Protein AF-M1NZS4-F1 (afdb_monomer_lite)

Structure (mmCIF, N/CA/C/O backbone):
data_AF-M1NZS4-F1
#
_entry.id   AF-M1NZS4-F1
#
loop_
_atom_site.group_PDB
_atom_site.id
_atom_site.type_symbol
_atom_site.label_atom_id
_atom_site.label_alt_id
_atom_site.label_comp_id
_atom_site.label_asym_id
_atom_site.label_entity_id
_atom_site.label_seq_id
_atom_site.pdbx_PDB_ins_code
_atom_site.Cartn_x
_atom_site.Cartn_y
_atom_site.Cartn_z
_atom_site.occupancy
_atom_site.B_iso_or_equiv
_atom_site.auth_seq_id
_atom_site.auth_comp_id
_atom_site.auth_asym_id
_atom_site.auth_atom_id
_atom_site.pdbx_PDB_model_num
ATOM 1 N N . TRP A 1 1 ? 4.503 6.951 -11.062 1.00 97.88 1 TRP A N 1
ATOM 2 C CA . TRP A 1 1 ? 5.486 6.519 -10.050 1.00 97.88 1 TRP A CA 1
ATOM 3 C C . TRP A 1 1 ? 6.884 6.394 -10.645 1.00 97.88 1 TRP A C 1
ATOM 5 O O . TRP A 1 1 ? 7.696 7.263 -10.372 1.00 97.88 1 TRP A O 1
ATOM 15 N N . TYR A 1 2 ? 7.152 5.413 -11.517 1.00 98.50 2 TYR A N 1
ATOM 16 C CA . TYR A 1 2 ? 8.517 5.090 -11.975 1.00 98.50 2 TYR A CA 1
ATOM 17 C C . TYR A 1 2 ? 9.284 6.242 -12.643 1.00 98.50 2 TYR A C 1
ATOM 19 O O . TYR A 1 2 ? 10.457 6.436 -12.348 1.00 98.50 2 TYR A O 1
ATOM 27 N N . MET A 1 3 ? 8.618 7.088 -13.440 1.00 98.50 3 MET A N 1
ATOM 28 C CA . MET A 1 3 ? 9.250 8.300 -13.992 1.00 98.50 3 MET A CA 1
ATOM 29 C C . MET A 1 3 ? 9.787 9.240 -12.897 1.00 98.50 3 MET A C 1
ATOM 31 O O . MET A 1 3 ? 10.861 9.810 -13.047 1.00 98.50 3 MET A O 1
ATOM 35 N N . SER A 1 4 ? 9.072 9.369 -11.773 1.00 98.50 4 SER A N 1
ATOM 36 C CA . SER A 1 4 ? 9.527 10.169 -10.627 1.00 98.50 4 SER A CA 1
ATOM 37 C C . SER A 1 4 ? 10.829 9.615 -10.052 1.00 98.50 4 SER A C 1
ATOM 39 O O . SER A 1 4 ? 11.747 10.376 -9.776 1.00 98.50 4 SER A O 1
ATOM 41 N N . MET A 1 5 ? 10.941 8.287 -9.936 1.00 98.69 5 MET A N 1
ATOM 42 C CA . MET A 1 5 ? 12.143 7.635 -9.409 1.00 98.69 5 MET A CA 1
ATOM 43 C C . MET A 1 5 ? 13.353 7.843 -10.323 1.00 98.69 5 MET A C 1
ATOM 45 O O . MET A 1 5 ? 14.436 8.148 -9.831 1.00 98.69 5 MET A O 1
ATOM 49 N N . LEU A 1 6 ? 13.164 7.763 -11.646 1.00 98.56 6 LEU A N 1
ATOM 50 C CA . LEU A 1 6 ? 14.221 8.055 -12.622 1.00 98.56 6 LEU A CA 1
ATOM 51 C C . LEU A 1 6 ? 14.689 9.513 -12.525 1.00 98.56 6 LEU A C 1
ATOM 53 O O . LEU A 1 6 ? 15.881 9.770 -12.387 1.00 98.56 6 LEU A O 1
ATOM 57 N N . LEU A 1 7 ? 13.756 10.470 -12.529 1.00 98.69 7 LEU A N 1
ATOM 58 C CA . LEU A 1 7 ? 14.091 11.893 -12.430 1.00 98.69 7 LEU A CA 1
ATOM 59 C C . LEU A 1 7 ? 14.730 12.255 -11.085 1.00 98.69 7 LEU A C 1
ATOM 61 O O . LEU A 1 7 ? 15.646 13.068 -11.049 1.00 98.69 7 LEU A O 1
ATOM 65 N N . HIS A 1 8 ? 14.277 11.655 -9.985 1.00 98.75 8 HIS A N 1
ATOM 66 C CA . HIS A 1 8 ? 14.871 11.840 -8.662 1.00 98.75 8 HIS A CA 1
ATOM 67 C C . HIS A 1 8 ? 16.317 11.330 -8.649 1.00 98.75 8 HIS A C 1
ATOM 69 O O . HIS A 1 8 ? 17.223 12.067 -8.254 1.00 98.75 8 HIS A O 1
ATOM 75 N N . LYS A 1 9 ? 16.543 10.108 -9.146 1.00 98.62 9 LYS A N 1
ATOM 76 C CA . LYS A 1 9 ? 17.875 9.502 -9.220 1.00 98.62 9 LYS A CA 1
ATOM 77 C C . LYS A 1 9 ? 18.857 10.389 -9.977 1.00 98.62 9 LYS A C 1
ATOM 79 O O . LYS A 1 9 ? 19.914 10.705 -9.435 1.00 98.62 9 LYS A O 1
ATOM 84 N N . GLU A 1 10 ? 18.483 10.835 -11.174 1.00 98.62 10 GLU A N 1
ATOM 85 C CA . GLU A 1 10 ? 19.337 11.704 -11.991 1.00 98.62 10 GLU A CA 1
ATOM 86 C C . GLU A 1 10 ? 19.454 13.120 -11.407 1.00 98.62 10 GLU A C 1
ATOM 88 O O . GLU A 1 10 ? 20.528 13.714 -11.417 1.00 98.62 10 GLU A O 1
ATOM 93 N N . GLY A 1 11 ? 18.377 13.655 -10.828 1.00 98.62 11 GLY A N 1
ATOM 94 C CA . GLY A 1 11 ? 18.350 15.004 -10.262 1.00 98.62 11 GLY A CA 1
ATOM 95 C C . GLY A 1 11 ? 19.246 15.176 -9.035 1.00 98.62 11 GLY A C 1
ATOM 96 O O . GLY A 1 11 ? 19.78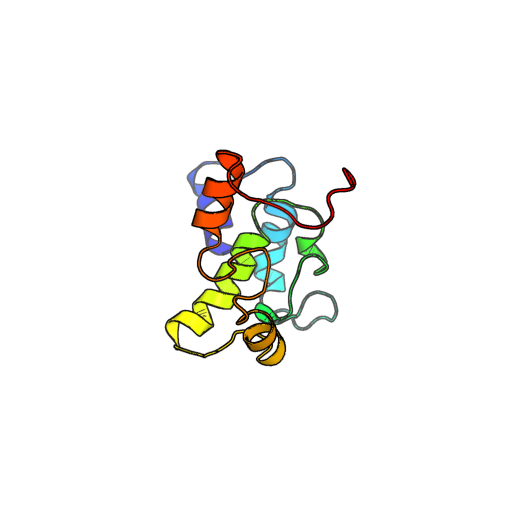6 16.262 -8.824 1.00 98.62 11 GLY A O 1
ATOM 97 N N . TRP A 1 12 ? 19.430 14.124 -8.232 1.00 98.62 12 TRP A N 1
ATOM 98 C CA . TRP A 1 12 ? 20.188 14.192 -6.977 1.00 98.62 12 TRP A CA 1
ATOM 99 C C . TRP A 1 12 ? 21.362 13.216 -6.881 1.00 98.62 12 TRP A C 1
ATOM 101 O O . TRP A 1 12 ? 22.012 13.160 -5.833 1.00 98.62 12 TRP A O 1
ATOM 111 N N . SER A 1 13 ? 21.660 12.472 -7.951 1.00 98.50 13 SER A N 1
ATOM 112 C CA . SER A 1 13 ? 22.699 11.432 -7.988 1.00 98.50 13 SER A CA 1
ATOM 113 C C . SER A 1 13 ? 22.557 10.400 -6.852 1.00 98.50 13 SER A C 1
ATOM 115 O O . SER A 1 13 ? 23.538 9.806 -6.396 1.00 98.50 13 SER A O 1
ATOM 117 N N . ARG A 1 14 ? 21.333 10.220 -6.348 1.00 98.56 14 ARG A N 1
ATOM 118 C CA . ARG A 1 14 ? 20.966 9.291 -5.275 1.00 98.56 14 ARG A CA 1
ATOM 119 C C . ARG A 1 14 ? 19.479 8.983 -5.361 1.00 98.56 14 ARG A C 1
ATOM 121 O O . ARG A 1 14 ? 18.718 9.781 -5.899 1.00 98.56 14 ARG A O 1
ATOM 128 N N . LEU A 1 15 ? 19.077 7.860 -4.780 1.00 98.31 15 LEU A N 1
ATOM 129 C CA . LEU A 1 15 ? 17.671 7.490 -4.652 1.00 98.31 15 LEU A CA 1
ATOM 130 C C . LEU A 1 15 ? 17.401 6.921 -3.251 1.00 98.31 15 LEU A C 1
ATOM 132 O O . LEU A 1 15 ? 17.275 7.692 -2.304 1.00 98.31 15 LEU A O 1
ATOM 136 N N . GLY A 1 16 ? 17.356 5.595 -3.103 1.00 98.25 16 GLY A N 1
ATOM 137 C CA . GLY A 1 16 ? 17.098 4.916 -1.832 1.00 98.25 16 GLY A CA 1
ATOM 138 C C . GLY A 1 16 ? 18.280 4.092 -1.321 1.00 98.25 16 GLY A C 1
ATOM 139 O O . GLY A 1 16 ? 19.427 4.277 -1.728 1.00 98.25 16 GLY A O 1
ATOM 140 N N . PHE A 1 17 ? 17.981 3.167 -0.408 1.00 98.50 17 PHE A N 1
ATOM 141 C CA . PHE A 1 17 ? 18.941 2.185 0.098 1.00 98.50 17 PHE A CA 1
ATOM 142 C C . PHE A 1 17 ? 19.340 1.160 -0.983 1.00 98.50 17 PHE A C 1
ATOM 144 O O . PHE A 1 17 ? 18.793 1.144 -2.086 1.00 98.50 17 PHE A O 1
ATOM 151 N N . PHE A 1 18 ? 20.281 0.269 -0.662 1.00 98.44 18 PHE A N 1
ATOM 152 C CA . PHE A 1 18 ? 20.737 -0.770 -1.589 1.00 98.44 18 PHE A CA 1
ATOM 153 C C . PHE A 1 18 ? 19.581 -1.667 -2.063 1.00 98.44 18 PHE A C 1
ATOM 155 O O . PHE A 1 18 ? 18.985 -2.400 -1.277 1.00 98.44 18 PHE A O 1
ATOM 162 N N . GLY A 1 19 ? 19.293 -1.641 -3.365 1.00 96.81 19 GLY A N 1
ATOM 163 C CA . GLY A 1 19 ? 18.216 -2.428 -3.965 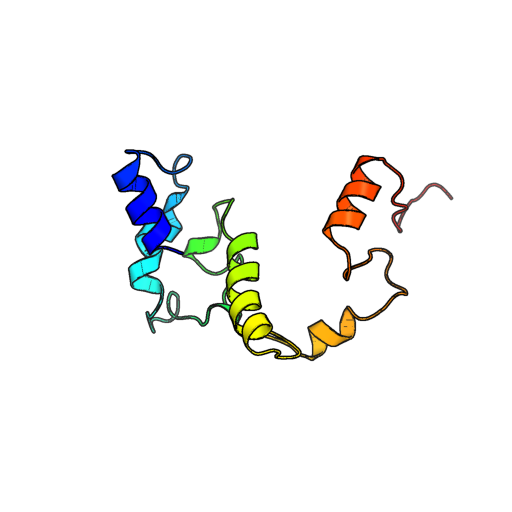1.00 96.81 19 GLY A CA 1
ATOM 164 C C . GLY A 1 19 ? 16.817 -1.836 -3.782 1.00 96.81 19 GLY A C 1
ATOM 165 O O . GLY A 1 19 ? 15.858 -2.493 -4.176 1.00 96.81 19 GLY A O 1
ATOM 166 N N . TYR A 1 20 ? 16.685 -0.618 -3.230 1.00 98.69 20 TYR A N 1
ATOM 167 C CA . TYR A 1 20 ? 15.405 0.102 -3.162 1.00 98.69 20 TYR A CA 1
ATOM 168 C C . TYR A 1 20 ? 14.723 0.141 -4.532 1.00 98.69 20 TYR A C 1
ATOM 170 O O . TYR A 1 20 ? 13.552 -0.205 -4.641 1.00 98.69 20 TYR A O 1
ATOM 178 N N . ASP A 1 21 ? 15.495 0.458 -5.574 1.00 98.50 21 ASP A N 1
ATOM 179 C CA . ASP A 1 21 ? 15.005 0.687 -6.927 1.00 98.50 21 ASP A CA 1
ATOM 180 C C . ASP A 1 21 ? 14.968 -0.566 -7.808 1.00 98.50 21 ASP A C 1
ATOM 182 O O . ASP A 1 21 ? 14.786 -0.436 -9.016 1.00 98.50 21 ASP A O 1
ATOM 186 N N . LEU A 1 22 ? 15.082 -1.780 -7.242 1.00 98.81 22 LEU A N 1
ATOM 187 C CA . LEU A 1 22 ? 14.945 -3.027 -8.012 1.00 98.81 22 LEU A CA 1
ATOM 188 C C . LEU A 1 22 ? 13.657 -3.008 -8.837 1.00 98.81 22 LEU A C 1
ATOM 190 O O . LEU A 1 22 ? 13.675 -3.203 -10.053 1.00 98.81 22 LEU A O 1
ATOM 194 N N . GLN A 1 23 ? 12.536 -2.724 -8.177 1.00 98.62 23 GLN A N 1
ATOM 195 C CA . GLN A 1 23 ? 11.244 -2.659 -8.844 1.00 98.62 23 GLN A CA 1
ATOM 196 C C . GLN A 1 23 ? 11.082 -1.418 -9.713 1.00 98.62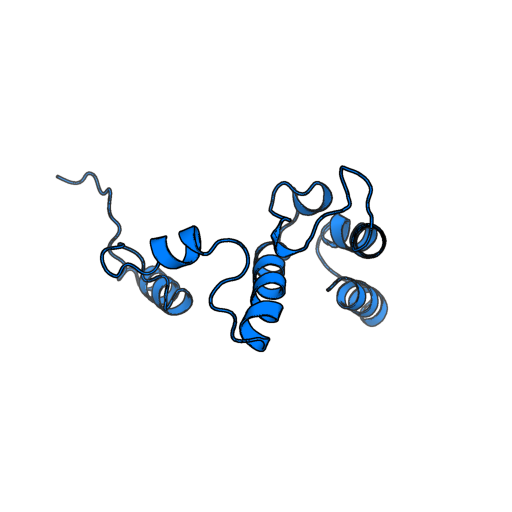 23 GLN A C 1
ATOM 198 O O . GLN A 1 23 ? 10.342 -1.472 -10.689 1.00 98.62 23 GLN A O 1
ATOM 203 N N . ASP A 1 24 ? 11.771 -0.320 -9.401 1.00 98.69 24 ASP A N 1
ATOM 204 C CA . ASP A 1 24 ? 11.650 0.913 -10.172 1.00 98.69 24 ASP A CA 1
ATOM 205 C C . ASP A 1 24 ? 12.407 0.854 -11.499 1.00 98.69 24 ASP A C 1
ATOM 207 O O . ASP A 1 24 ? 11.916 1.374 -12.501 1.00 98.69 24 ASP A O 1
ATOM 211 N N . GLN A 1 25 ? 13.549 0.159 -11.539 1.00 98.56 25 GLN A N 1
ATOM 212 C CA . GLN A 1 25 ? 14.276 -0.106 -12.782 1.00 98.56 25 GLN A CA 1
ATOM 213 C C . GLN A 1 25 ? 13.511 -1.092 -13.681 1.00 98.56 25 GLN A C 1
ATOM 215 O O . GLN A 1 25 ? 13.451 -0.900 -14.895 1.00 98.56 25 GLN A O 1
ATOM 220 N N . CYS A 1 26 ? 12.853 -2.108 -13.108 1.00 98.56 26 CYS A N 1
ATOM 221 C CA . CYS A 1 26 ? 11.943 -2.989 -13.856 1.00 98.56 26 CYS A CA 1
ATOM 222 C C . CYS A 1 26 ? 10.610 -2.306 -14.225 1.00 98.56 26 CYS A C 1
ATOM 224 O O . CYS A 1 26 ? 9.931 -2.711 -15.172 1.00 98.56 26 CYS A O 1
ATOM 226 N N . GLY A 1 27 ? 10.215 -1.281 -13.469 1.00 97.75 27 GLY A N 1
ATOM 227 C CA . GLY A 1 27 ? 8.850 -0.769 -13.420 1.00 97.75 27 GLY A CA 1
ATOM 228 C C . GLY A 1 27 ? 8.355 -0.186 -14.736 1.00 97.75 27 GLY A C 1
ATOM 229 O O . GLY A 1 27 ? 7.217 -0.442 -15.128 1.00 97.75 27 GLY A O 1
ATOM 230 N N . SER A 1 28 ? 9.205 0.542 -15.464 1.00 96.19 28 SER A N 1
ATOM 231 C CA . SER A 1 28 ? 8.833 1.128 -16.760 1.00 96.19 28 SER A CA 1
ATOM 232 C C . SER A 1 28 ? 8.482 0.060 -17.802 1.00 96.19 28 SER A C 1
ATOM 234 O O . SER A 1 28 ? 7.463 0.186 -18.477 1.00 96.19 28 SER A O 1
ATOM 236 N N . ALA A 1 29 ? 9.274 -1.015 -17.892 1.00 98.19 29 ALA A N 1
ATOM 237 C CA . ALA A 1 29 ? 9.018 -2.118 -18.821 1.00 98.19 29 ALA A CA 1
ATOM 238 C C . ALA A 1 29 ? 7.779 -2.933 -18.414 1.00 98.19 29 ALA A C 1
ATOM 240 O O . ALA A 1 29 ? 6.956 -3.290 -19.256 1.00 98.19 29 ALA A O 1
ATOM 241 N N . ASN A 1 30 ? 7.601 -3.160 -17.111 1.00 98.62 30 ASN A N 1
ATOM 242 C CA . ASN A 1 30 ? 6.528 -4.010 -16.600 1.00 98.62 30 ASN A CA 1
ATOM 243 C C . ASN A 1 30 ? 5.206 -3.267 -16.348 1.00 98.62 30 ASN A C 1
ATOM 245 O O . ASN A 1 30 ? 4.211 -3.886 -15.974 1.00 98.62 30 ASN A O 1
ATOM 249 N N . SER A 1 31 ? 5.146 -1.946 -16.549 1.00 97.25 31 SER A N 1
ATOM 250 C CA . SER A 1 31 ? 3.913 -1.165 -16.348 1.00 97.25 31 SER A CA 1
ATOM 251 C C . SER A 1 31 ? 2.800 -1.574 -17.317 1.00 97.25 31 SER A C 1
ATOM 253 O O . SER A 1 31 ? 1.647 -1.657 -16.911 1.00 97.25 31 SER A O 1
ATOM 255 N N . MET A 1 32 ? 3.159 -1.864 -18.572 1.00 97.88 32 MET A N 1
ATOM 256 C CA . MET A 1 32 ? 2.228 -2.246 -19.645 1.00 97.88 32 MET A CA 1
ATOM 257 C C . MET A 1 32 ? 2.607 -3.582 -20.301 1.00 97.88 32 MET A C 1
ATOM 259 O O . MET A 1 32 ? 2.182 -3.865 -21.421 1.00 97.88 32 MET A O 1
ATOM 263 N N . SER A 1 33 ? 3.433 -4.396 -19.632 1.00 98.62 33 SER A N 1
ATOM 264 C CA . SER A 1 33 ? 3.713 -5.754 -20.104 1.00 98.62 33 SER A CA 1
ATOM 265 C C . SER A 1 33 ? 2.428 -6.586 -20.100 1.00 98.62 33 SER A C 1
ATOM 267 O O . SER A 1 33 ? 1.488 -6.312 -19.355 1.00 98.62 33 SER A O 1
ATOM 269 N N . ILE A 1 34 ? 2.396 -7.612 -20.943 1.00 98.12 34 ILE A N 1
ATOM 270 C CA . ILE A 1 34 ? 1.324 -8.615 -21.007 1.00 98.12 34 ILE A CA 1
ATOM 271 C C . ILE A 1 34 ? 1.863 -10.031 -20.770 1.00 98.12 34 ILE A C 1
ATOM 273 O O . ILE A 1 34 ? 1.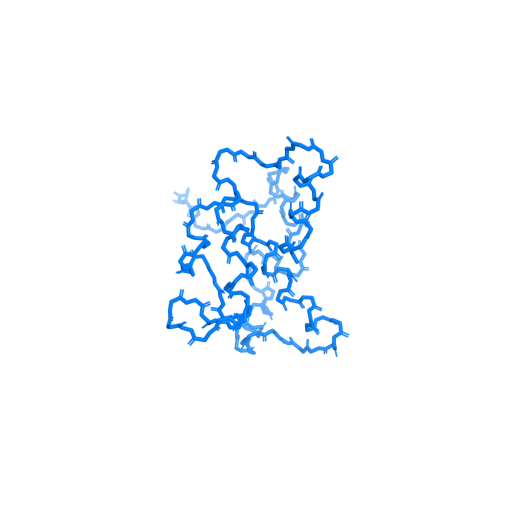155 -11.012 -20.991 1.00 98.12 34 ILE A O 1
ATOM 277 N N . ARG A 1 35 ? 3.133 -10.156 -20.356 1.00 98.62 35 ARG A N 1
ATOM 278 C CA . ARG A 1 35 ? 3.726 -11.453 -20.014 1.00 98.62 35 ARG A CA 1
ATOM 279 C C . ARG A 1 35 ? 3.192 -11.949 -18.663 1.00 98.62 35 ARG A C 1
ATOM 281 O O . ARG A 1 35 ? 2.885 -11.117 -17.811 1.00 98.62 35 ARG A O 1
ATOM 288 N N . PRO A 1 36 ? 3.084 -13.273 -18.449 1.00 98.06 36 PRO A N 1
ATOM 289 C CA . PRO A 1 36 ? 2.341 -13.838 -17.318 1.00 98.06 36 PRO A CA 1
ATOM 290 C C . PRO A 1 36 ? 2.772 -13.370 -15.920 1.00 98.06 36 PRO A C 1
ATOM 292 O O . PRO A 1 36 ? 1.929 -13.241 -15.040 1.00 98.06 36 PRO A O 1
ATOM 295 N N . ASP A 1 37 ? 4.061 -13.121 -15.706 1.00 98.38 37 ASP A N 1
ATOM 296 C CA . ASP A 1 37 ? 4.654 -12.722 -14.425 1.00 98.38 37 ASP A CA 1
ATOM 297 C C . ASP A 1 37 ? 4.997 -11.221 -14.347 1.00 98.38 37 ASP A C 1
ATOM 299 O O . ASP A 1 37 ? 5.619 -10.767 -13.386 1.00 98.38 37 ASP A O 1
ATOM 303 N N . GLU A 1 38 ? 4.549 -10.434 -15.331 1.00 98.69 38 GLU A N 1
ATOM 304 C CA . GLU A 1 38 ? 4.805 -8.990 -15.435 1.00 98.69 38 GLU A CA 1
ATOM 305 C C . GLU A 1 38 ? 3.522 -8.173 -15.618 1.00 98.69 38 GLU A C 1
ATOM 307 O O . GLU A 1 38 ? 3.332 -7.120 -15.010 1.00 98.69 38 GLU A O 1
ATOM 312 N N . GLY A 1 39 ? 2.633 -8.631 -16.497 1.00 98.25 39 GLY A N 1
ATOM 313 C CA . GLY A 1 39 ? 1.444 -7.900 -16.897 1.00 98.25 39 GLY A CA 1
ATOM 314 C C . GLY A 1 39 ? 0.311 -8.042 -15.901 1.00 98.25 39 GLY A C 1
ATOM 315 O O . GLY A 1 39 ? -0.322 -9.092 -15.820 1.00 98.25 39 GLY A O 1
ATOM 316 N N . LEU A 1 40 ? 0.020 -6.968 -15.165 1.00 98.31 40 LEU A N 1
ATOM 317 C CA . LEU A 1 40 ? -1.106 -6.930 -14.236 1.00 98.31 40 LEU A CA 1
ATOM 318 C C . LEU A 1 40 ? -1.601 -5.498 -13.999 1.00 98.31 40 LEU A C 1
ATOM 320 O O . LEU A 1 40 ? -0.788 -4.573 -13.881 1.00 98.31 40 LEU A O 1
ATOM 324 N N . LEU A 1 41 ? -2.924 -5.318 -13.899 1.00 97.62 41 LEU A N 1
ATOM 325 C CA . LEU A 1 41 ? -3.542 -4.040 -13.519 1.00 97.62 41 LEU A CA 1
ATOM 326 C C . LEU A 1 41 ? -3.081 -3.620 -12.121 1.00 97.62 41 LEU A C 1
ATOM 328 O O . LEU A 1 41 ? -2.882 -4.476 -11.259 1.00 97.62 41 LEU A O 1
ATOM 332 N N . GLY A 1 42 ? -2.920 -2.315 -11.891 1.00 96.62 42 GLY A N 1
ATOM 333 C CA . GLY A 1 42 ? -2.396 -1.787 -10.627 1.00 96.62 42 GLY A CA 1
ATOM 334 C C . GLY A 1 42 ? -3.194 -2.258 -9.409 1.00 96.62 42 GLY A C 1
ATOM 335 O O . GLY A 1 42 ? -2.605 -2.620 -8.397 1.00 96.62 42 GLY A O 1
ATOM 336 N N . GLU A 1 43 ? -4.515 -2.346 -9.551 1.00 98.38 43 GLU A N 1
ATOM 337 C CA . GLU A 1 43 ? -5.467 -2.806 -8.540 1.00 98.38 43 GLU A CA 1
ATOM 338 C C . GLU A 1 43 ? -5.334 -4.302 -8.225 1.00 98.38 43 GLU A C 1
ATOM 340 O O . GLU A 1 43 ? -5.706 -4.725 -7.135 1.00 98.38 43 GLU A O 1
ATOM 345 N N . LEU A 1 44 ? -4.817 -5.104 -9.162 1.00 98.19 44 LEU A N 1
ATOM 346 C CA . LEU A 1 44 ? -4.612 -6.548 -9.005 1.00 98.19 44 LEU A CA 1
ATOM 347 C C . LEU A 1 44 ? -3.188 -6.906 -8.559 1.00 98.19 44 LEU A C 1
ATOM 349 O O . LEU A 1 44 ? -2.944 -8.039 -8.143 1.00 98.19 44 LEU A O 1
ATOM 353 N N . ARG A 1 45 ? -2.238 -5.965 -8.636 1.00 98.56 45 ARG A N 1
ATOM 354 C CA . ARG A 1 45 ? -0.900 -6.152 -8.063 1.00 98.56 45 ARG A CA 1
ATOM 355 C C . ARG A 1 45 ? -0.976 -6.150 -6.538 1.00 98.56 45 ARG A C 1
ATOM 357 O O . ARG A 1 45 ? -1.923 -5.674 -5.924 1.00 98.56 45 ARG A O 1
ATOM 364 N N . GLY A 1 46 ? 0.071 -6.666 -5.910 1.00 98.56 46 GLY A N 1
ATOM 365 C CA . GLY A 1 46 ? 0.179 -6.681 -4.459 1.00 98.56 46 GLY A CA 1
ATOM 366 C C . GLY A 1 46 ? 1.570 -7.098 -4.004 1.00 98.56 46 GLY A C 1
ATOM 367 O O . GLY A 1 46 ? 2.470 -7.220 -4.838 1.00 98.56 46 GLY A O 1
ATOM 368 N N . PRO A 1 47 ? 1.752 -7.366 -2.702 1.00 98.69 47 PRO A N 1
ATOM 369 C CA . PRO A 1 47 ? 3.046 -7.751 -2.139 1.00 98.69 47 PRO A CA 1
ATOM 370 C C . PRO A 1 47 ? 3.669 -9.005 -2.765 1.00 98.69 47 PRO A C 1
ATOM 372 O O . PRO A 1 47 ? 4.864 -9.206 -2.631 1.00 98.69 47 PRO A O 1
ATOM 375 N N . ASN A 1 48 ? 2.887 -9.839 -3.458 1.00 98.62 48 ASN A N 1
ATOM 376 C CA . ASN A 1 48 ? 3.380 -11.037 -4.145 1.00 98.62 48 ASN A CA 1
ATOM 377 C C . ASN A 1 48 ? 3.591 -10.848 -5.662 1.00 98.62 48 ASN A C 1
ATOM 379 O O . ASN A 1 48 ? 3.928 -11.799 -6.361 1.00 98.62 48 ASN A O 1
ATOM 383 N N . TYR A 1 49 ? 3.377 -9.645 -6.201 1.00 98.75 49 TYR A N 1
ATOM 384 C CA . TYR A 1 49 ? 3.800 -9.342 -7.568 1.00 98.75 49 TYR A CA 1
ATOM 385 C C . TYR A 1 49 ? 5.341 -9.396 -7.620 1.00 98.75 49 TYR A C 1
ATOM 387 O O . TYR A 1 49 ? 5.962 -8.760 -6.765 1.00 98.75 49 TYR A O 1
ATOM 395 N N . PRO A 1 50 ? 5.984 -10.114 -8.567 1.00 98.75 50 PRO A N 1
ATOM 396 C CA . PRO A 1 50 ? 7.389 -10.517 -8.431 1.00 98.75 50 PRO A CA 1
ATOM 397 C C . PRO A 1 50 ? 8.374 -9.385 -8.131 1.00 98.75 50 PRO A C 1
ATOM 399 O O . PRO A 1 50 ? 9.241 -9.533 -7.272 1.00 98.75 50 PRO A O 1
ATOM 402 N N . ASN A 1 51 ? 8.229 -8.223 -8.777 1.00 98.75 51 ASN A N 1
ATOM 403 C CA . ASN A 1 51 ? 9.139 -7.108 -8.513 1.00 98.75 51 ASN A CA 1
ATOM 404 C C . ASN A 1 51 ? 8.911 -6.457 -7.134 1.00 98.75 51 ASN A C 1
ATOM 406 O O . ASN A 1 51 ? 9.816 -5.812 -6.627 1.00 98.75 51 ASN A O 1
ATOM 410 N N . TYR A 1 52 ? 7.735 -6.607 -6.517 1.00 98.69 52 TYR A N 1
ATOM 411 C CA . TYR A 1 52 ? 7.330 -5.868 -5.309 1.00 98.69 52 TYR A CA 1
ATOM 412 C C . TYR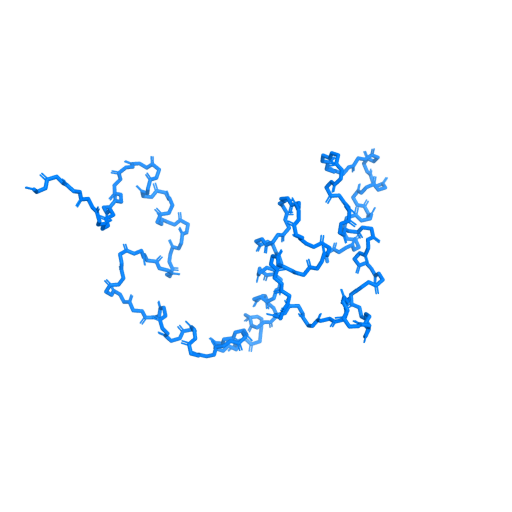 A 1 52 ? 7.578 -6.645 -4.009 1.00 98.69 52 TYR A C 1
ATOM 414 O O . TYR A 1 52 ? 7.286 -6.144 -2.920 1.00 98.69 52 TYR A O 1
ATOM 422 N N . ALA A 1 53 ? 8.093 -7.872 -4.110 1.00 98.69 53 ALA A N 1
ATOM 423 C CA . ALA A 1 53 ? 8.078 -8.846 -3.022 1.00 98.69 53 ALA A CA 1
ATOM 424 C C . ALA A 1 53 ? 9.098 -8.603 -1.901 1.00 98.69 53 ALA A C 1
ATOM 426 O O . ALA A 1 53 ? 9.061 -9.296 -0.887 1.00 98.69 53 ALA A O 1
ATOM 427 N N . MET A 1 54 ? 10.021 -7.652 -2.066 1.00 98.69 54 MET A N 1
ATOM 428 C CA . MET A 1 54 ? 11.195 -7.551 -1.189 1.00 98.69 54 MET A CA 1
ATOM 429 C C . MET A 1 54 ? 11.384 -6.184 -0.532 1.00 98.69 54 MET A C 1
ATOM 431 O O . MET A 1 54 ? 11.915 -6.109 0.574 1.00 98.69 54 MET A O 1
ATOM 435 N N . ASN A 1 55 ? 11.005 -5.092 -1.198 1.00 98.62 55 ASN A N 1
ATOM 436 C CA . ASN A 1 55 ? 11.500 -3.762 -0.838 1.00 98.62 55 ASN A CA 1
ATOM 437 C C . ASN A 1 55 ? 10.420 -2.888 -0.181 1.00 98.62 55 ASN A C 1
ATOM 439 O O . ASN A 1 55 ? 9.284 -2.806 -0.648 1.00 98.62 55 ASN A O 1
ATOM 443 N N . VAL A 1 56 ? 10.799 -2.186 0.892 1.00 98.50 56 VAL A N 1
ATOM 444 C CA . VAL A 1 56 ? 9.942 -1.223 1.611 1.00 98.50 56 VAL A CA 1
ATOM 445 C C . VAL A 1 56 ? 9.787 0.098 0.849 1.00 98.50 56 VAL A C 1
ATOM 447 O O . VAL A 1 56 ? 10.566 0.378 -0.057 1.00 98.50 56 VAL A O 1
ATOM 450 N N . GLY A 1 57 ? 8.816 0.931 1.242 1.00 98.44 57 GLY A N 1
ATOM 451 C CA . GLY A 1 57 ? 8.607 2.278 0.679 1.00 98.44 57 GLY A CA 1
ATOM 452 C C . GLY A 1 57 ? 7.990 2.296 -0.722 1.00 98.44 57 GLY A C 1
ATOM 453 O O . GLY A 1 57 ? 8.344 3.160 -1.523 1.00 98.44 57 GLY A O 1
ATOM 454 N N . HIS A 1 58 ? 7.146 1.299 -1.016 1.00 98.81 58 HIS A N 1
ATOM 455 C CA . HIS A 1 58 ? 6.458 1.142 -2.301 1.00 98.81 58 HIS A CA 1
ATOM 456 C C . HIS A 1 58 ? 5.016 0.640 -2.146 1.00 98.81 58 HIS A C 1
ATOM 458 O O . HIS A 1 58 ? 4.089 1.196 -2.724 1.00 98.81 58 HIS A O 1
ATOM 464 N N . GLN A 1 59 ? 4.805 -0.444 -1.388 1.00 98.69 59 GLN A N 1
ATOM 465 C CA . GLN A 1 59 ? 3.523 -1.163 -1.384 1.00 98.69 59 GLN A CA 1
ATOM 466 C C . GLN A 1 59 ? 2.346 -0.310 -0.879 1.00 98.69 59 GLN A C 1
ATOM 468 O O . GLN A 1 59 ? 1.261 -0.357 -1.462 1.00 98.69 59 GLN A O 1
ATOM 473 N N . GLY A 1 60 ? 2.550 0.485 0.178 1.00 98.44 60 GLY A N 1
ATOM 474 C CA . GLY A 1 60 ? 1.512 1.381 0.698 1.00 98.44 60 GLY A CA 1
ATOM 475 C C . GLY A 1 60 ? 1.190 2.505 -0.286 1.00 98.44 60 GLY A C 1
ATOM 476 O O . GLY A 1 60 ? 0.030 2.859 -0.494 1.00 98.44 60 GLY A O 1
ATOM 477 N N . GLU A 1 61 ? 2.214 3.015 -0.959 1.00 98.69 61 GLU A N 1
ATOM 478 C CA . GLU A 1 61 ? 2.096 4.043 -1.980 1.00 98.69 61 GLU A CA 1
ATOM 479 C C . GLU A 1 61 ? 1.397 3.511 -3.238 1.00 98.69 61 GLU A C 1
ATOM 481 O O . GLU A 1 61 ? 0.582 4.212 -3.834 1.00 98.69 61 GLU A O 1
ATOM 486 N N . TYR A 1 62 ? 1.623 2.252 -3.618 1.00 98.62 62 TYR A N 1
ATOM 487 C CA . TYR A 1 62 ? 0.910 1.607 -4.723 1.00 98.62 62 TYR A CA 1
ATOM 488 C C . TYR A 1 62 ? -0.570 1.396 -4.421 1.00 98.62 62 TYR A C 1
ATOM 490 O O . TYR A 1 62 ? -1.401 1.647 -5.295 1.00 98.62 62 TYR A O 1
ATOM 498 N N . ALA A 1 63 ? -0.919 1.028 -3.185 1.00 98.38 63 ALA A N 1
ATOM 499 C CA . ALA A 1 63 ? -2.314 0.994 -2.757 1.00 98.38 63 ALA A CA 1
ATOM 500 C C . ALA A 1 63 ? -2.969 2.383 -2.876 1.00 98.38 63 ALA A C 1
ATOM 502 O O . ALA A 1 63 ? -4.103 2.494 -3.345 1.00 98.38 63 ALA A O 1
ATOM 503 N N . ALA A 1 64 ? -2.239 3.451 -2.531 1.00 97.69 64 ALA A N 1
ATOM 504 C CA . ALA A 1 64 ? -2.714 4.822 -2.706 1.00 97.69 64 ALA A CA 1
ATOM 505 C C . ALA A 1 64 ? -2.883 5.207 -4.185 1.00 97.69 64 ALA A C 1
ATOM 507 O O . ALA A 1 64 ? -3.882 5.831 -4.527 1.00 97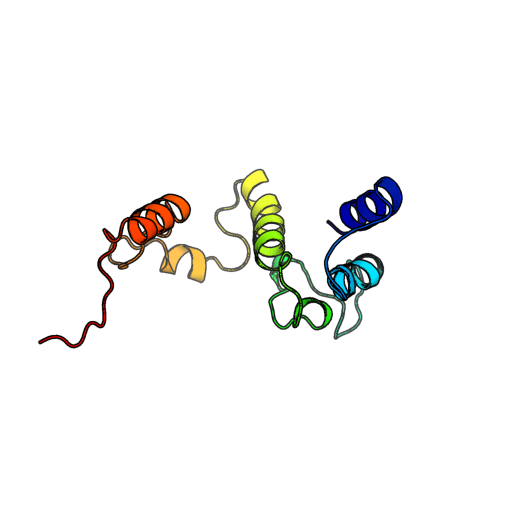.69 64 ALA A O 1
ATOM 508 N N . ILE A 1 65 ? -1.962 4.814 -5.074 1.00 98.12 65 ILE A N 1
ATOM 509 C CA . ILE A 1 65 ? -2.082 5.063 -6.523 1.00 98.12 65 ILE A CA 1
ATOM 510 C C . ILE A 1 65 ? -3.303 4.344 -7.103 1.00 98.12 65 ILE A C 1
ATOM 512 O O . ILE A 1 65 ? -4.077 4.973 -7.824 1.00 98.12 65 ILE A O 1
ATOM 516 N N . GLY A 1 66 ? -3.500 3.065 -6.761 1.00 96.25 66 GLY A N 1
ATOM 517 C CA . GLY A 1 66 ? -4.689 2.311 -7.164 1.00 96.25 66 GLY A CA 1
ATOM 518 C C . GLY A 1 66 ? -5.968 2.982 -6.661 1.00 96.25 66 GLY A C 1
ATOM 519 O O . GLY A 1 66 ? -6.887 3.231 -7.431 1.00 96.25 66 GLY A O 1
ATOM 520 N N . GLY A 1 67 ? -6.004 3.386 -5.388 1.00 97.44 67 GLY A N 1
ATOM 521 C CA . GLY A 1 67 ? -7.139 4.113 -4.814 1.00 97.44 67 GLY A CA 1
ATOM 522 C C . GLY A 1 67 ? -7.398 5.485 -5.453 1.00 97.44 67 GLY A C 1
ATOM 523 O O . GLY A 1 67 ? -8.553 5.858 -5.651 1.00 97.44 67 GLY A O 1
ATOM 524 N N . ALA A 1 68 ? -6.350 6.234 -5.806 1.00 98.31 68 ALA A N 1
ATOM 525 C CA . ALA A 1 68 ? -6.457 7.611 -6.288 1.00 98.31 68 ALA A CA 1
ATOM 526 C C . ALA A 1 68 ? -7.260 7.733 -7.591 1.00 98.31 68 ALA A C 1
ATOM 528 O O . ALA A 1 68 ? -8.052 8.668 -7.725 1.00 98.31 68 ALA A O 1
ATOM 529 N N . ALA A 1 69 ? -7.103 6.783 -8.519 1.00 96.69 69 ALA A N 1
ATOM 530 C CA . ALA A 1 69 ? -7.861 6.764 -9.771 1.00 96.69 69 ALA A CA 1
ATOM 531 C C . ALA A 1 69 ? -9.379 6.704 -9.519 1.00 96.69 69 ALA A C 1
ATOM 533 O O . ALA A 1 69 ? -10.148 7.441 -10.135 1.00 96.69 69 ALA A O 1
ATOM 534 N N . HIS A 1 70 ? -9.798 5.882 -8.558 1.00 98.56 70 HIS A N 1
ATOM 535 C CA . HIS A 1 70 ? -11.199 5.698 -8.184 1.00 98.56 70 HIS A CA 1
ATOM 536 C C . HIS A 1 70 ? -11.745 6.840 -7.329 1.00 98.56 70 HIS A C 1
ATOM 538 O O . HIS A 1 70 ? -12.872 7.281 -7.545 1.00 98.56 70 HIS A O 1
ATOM 544 N N . ILE A 1 71 ? -10.935 7.375 -6.408 1.00 98.12 71 ILE A N 1
ATOM 545 C CA . ILE A 1 71 ? -11.302 8.551 -5.606 1.00 98.12 71 ILE A CA 1
ATOM 546 C C . ILE A 1 71 ? -11.597 9.739 -6.525 1.00 98.12 71 ILE A C 1
ATOM 548 O O . ILE A 1 71 ? -12.633 10.381 -6.375 1.00 98.12 71 ILE A O 1
ATOM 552 N N . ALA A 1 72 ? -10.731 10.003 -7.507 1.00 98.50 72 ALA A N 1
ATOM 553 C CA . ALA A 1 72 ? -10.926 11.094 -8.461 1.00 98.50 72 ALA A CA 1
ATOM 554 C C . ALA A 1 72 ? -12.197 10.926 -9.311 1.00 98.50 72 ALA A C 1
ATOM 556 O O . ALA A 1 72 ? -12.809 11.913 -9.711 1.00 98.50 72 ALA A O 1
ATOM 557 N N . ARG A 1 73 ? -12.604 9.681 -9.574 1.00 98.62 73 ARG A N 1
ATOM 558 C CA . ARG A 1 73 ? -13.834 9.352 -10.304 1.00 98.62 73 ARG A CA 1
ATOM 559 C C . ARG A 1 73 ? -15.091 9.377 -9.429 1.00 98.62 73 ARG A C 1
ATOM 561 O O . ARG A 1 73 ? -16.190 9.381 -9.975 1.00 98.62 73 ARG A O 1
ATOM 568 N N . GLY A 1 74 ? -14.946 9.387 -8.102 1.00 98.31 74 GLY A N 1
ATOM 569 C CA . GLY A 1 74 ? -16.059 9.205 -7.170 1.00 98.31 74 GLY A CA 1
ATOM 570 C C . GLY A 1 74 ? -16.611 7.776 -7.154 1.00 98.31 74 GLY A C 1
ATOM 571 O O . GLY A 1 74 ? -17.770 7.574 -6.794 1.00 98.31 74 GLY A O 1
ATOM 572 N N . ASP A 1 75 ? -15.812 6.783 -7.557 1.00 98.81 75 ASP A N 1
ATOM 573 C CA . ASP A 1 75 ? -16.233 5.384 -7.516 1.00 98.81 75 ASP A CA 1
ATOM 574 C C . ASP A 1 75 ? -16.363 4.913 -6.055 1.00 98.81 75 ASP A C 1
ATOM 576 O O . ASP A 1 75 ? -15.552 5.247 -5.188 1.00 98.81 75 ASP A O 1
ATOM 580 N N . ALA A 1 76 ? -17.363 4.076 -5.769 1.00 98.38 76 ALA A N 1
ATOM 581 C CA . ALA A 1 76 ? -17.610 3.582 -4.411 1.00 98.38 76 ALA A CA 1
ATOM 582 C C . ALA A 1 76 ? -16.520 2.615 -3.893 1.00 98.38 76 ALA A C 1
ATOM 584 O O . ALA A 1 76 ? -16.373 2.414 -2.684 1.00 98.38 76 ALA A O 1
ATOM 585 N N . TRP A 1 77 ? -15.759 1.984 -4.790 1.00 98.25 77 TRP A N 1
ATOM 586 C CA . TRP A 1 77 ? -14.749 0.971 -4.480 1.00 98.25 77 TRP A CA 1
ATOM 587 C C . TRP A 1 77 ? -13.666 0.919 -5.570 1.00 98.25 77 TRP A C 1
ATOM 589 O O . TRP A 1 77 ? -13.867 1.423 -6.669 1.00 98.25 77 TRP A O 1
ATOM 599 N N . THR A 1 78 ? -12.521 0.309 -5.240 1.00 98.25 78 THR A N 1
ATOM 600 C CA . THR A 1 78 ? -11.365 0.145 -6.146 1.00 98.25 78 THR A CA 1
ATOM 601 C C . THR A 1 78 ? -11.369 -1.226 -6.821 1.00 98.25 78 THR A C 1
ATOM 603 O O . THR A 1 78 ? -11.618 -1.322 -8.013 1.00 98.25 78 THR A O 1
ATOM 606 N N . LEU A 1 79 ? -11.177 -2.309 -6.052 1.00 97.56 79 LEU A N 1
ATOM 607 C CA . LEU A 1 79 ? -11.124 -3.672 -6.602 1.00 97.56 79 LEU A CA 1
ATOM 608 C C . LEU A 1 79 ? -12.351 -4.530 -6.264 1.00 97.56 79 LEU A C 1
ATOM 610 O O . LEU A 1 79 ? -12.838 -5.275 -7.107 1.00 97.56 79 LEU A O 1
ATOM 614 N N . SER A 1 80 ? -12.830 -4.470 -5.018 1.00 98.19 80 SER A N 1
ATOM 615 C CA . SER A 1 80 ? -13.884 -5.363 -4.528 1.00 98.19 80 SER A CA 1
ATOM 616 C C . SER A 1 80 ? -14.949 -4.597 -3.738 1.00 98.19 80 SER A C 1
ATOM 618 O O . SER A 1 80 ? -14.631 -4.039 -2.679 1.00 98.19 80 SER A O 1
ATOM 620 N N . PRO A 1 81 ? -16.219 -4.593 -4.190 1.00 98.31 81 PRO A N 1
ATOM 621 C CA . PRO A 1 81 ? -17.319 -4.006 -3.427 1.00 98.31 81 PRO A CA 1
ATOM 622 C C . PRO A 1 81 ? -17.605 -4.790 -2.142 1.00 98.31 81 PRO A C 1
ATOM 624 O O . PRO A 1 81 ? -17.992 -4.193 -1.141 1.00 98.31 81 PRO A O 1
ATOM 627 N N . LEU A 1 82 ? -17.360 -6.106 -2.139 1.00 98.69 82 LEU A N 1
ATOM 628 C CA . LEU A 1 82 ? -17.535 -6.942 -0.951 1.00 98.69 82 LEU A CA 1
ATOM 629 C C . LEU A 1 82 ? -16.599 -6.474 0.164 1.00 98.69 82 LEU A C 1
ATOM 631 O O . LEU A 1 82 ? -17.064 -6.162 1.252 1.00 98.69 82 LEU A O 1
ATOM 635 N N . MET A 1 83 ? -15.308 -6.301 -0.142 1.00 98.25 83 MET A N 1
ATOM 636 C CA . MET A 1 83 ? -14.331 -5.799 0.832 1.00 98.25 83 MET A CA 1
ATOM 637 C C . MET A 1 83 ? -14.676 -4.394 1.326 1.00 98.25 83 MET A C 1
ATOM 639 O O . MET A 1 83 ? -14.541 -4.112 2.513 1.00 98.25 83 MET A O 1
ATOM 643 N N . LYS A 1 84 ? -15.149 -3.512 0.436 1.00 98.38 84 LYS A N 1
ATOM 644 C CA . LYS A 1 84 ? -15.571 -2.160 0.825 1.00 98.38 84 LYS A CA 1
ATOM 645 C C . LYS A 1 84 ? -16.692 -2.199 1.867 1.00 98.38 84 LYS A C 1
ATOM 647 O O . LYS A 1 84 ? -16.615 -1.467 2.847 1.00 98.38 84 LYS A O 1
ATOM 652 N N . ILE A 1 85 ? -17.700 -3.045 1.656 1.00 98.56 85 ILE A N 1
ATOM 653 C CA . ILE A 1 85 ? -18.854 -3.170 2.553 1.00 98.56 85 ILE A CA 1
ATOM 654 C C . ILE A 1 85 ? -18.461 -3.869 3.857 1.00 98.56 85 ILE A C 1
ATOM 656 O O . ILE A 1 85 ? -18.856 -3.414 4.922 1.00 98.56 85 ILE A O 1
ATOM 660 N N . THR A 1 86 ? -17.648 -4.929 3.799 1.00 98.56 86 THR A N 1
ATOM 661 C CA . THR A 1 86 ? -17.226 -5.696 4.984 1.00 98.56 86 THR A CA 1
ATOM 662 C C . THR A 1 86 ? -16.566 -4.829 6.057 1.00 98.56 86 THR A C 1
ATOM 664 O O . THR A 1 86 ? -16.775 -5.071 7.239 1.00 98.56 86 THR A O 1
ATOM 667 N N . PHE A 1 87 ? -15.789 -3.817 5.664 1.00 98.56 87 PHE A N 1
ATOM 668 C CA . PHE A 1 87 ? -15.105 -2.925 6.608 1.00 98.56 87 PHE A CA 1
ATOM 669 C C . PHE A 1 87 ? -15.900 -1.655 6.950 1.00 98.56 87 PHE A C 1
ATOM 671 O O . PHE A 1 87 ? -15.439 -0.848 7.754 1.00 98.56 87 PHE A O 1
ATOM 678 N N . ALA A 1 88 ? -17.099 -1.475 6.387 1.00 98.44 88 ALA A N 1
ATOM 679 C CA . ALA A 1 88 ? -18.024 -0.403 6.753 1.00 98.44 88 ALA A CA 1
ATOM 680 C C . ALA A 1 88 ? -18.850 -0.789 7.997 1.00 98.44 88 ALA A C 1
ATOM 682 O O . ALA A 1 88 ? -20.079 -0.725 7.986 1.00 98.44 88 ALA A O 1
ATOM 683 N N . ASP A 1 89 ? -18.165 -1.219 9.059 1.00 98.44 89 ASP A N 1
ATOM 684 C CA . ASP A 1 89 ? -18.768 -1.748 10.282 1.00 98.44 89 ASP A CA 1
ATOM 685 C C . ASP A 1 89 ? -18.171 -1.069 11.533 1.00 98.44 89 ASP A C 1
ATOM 687 O O . ASP A 1 89 ? -17.006 -1.311 11.867 1.00 98.44 89 ASP A O 1
ATOM 691 N N . PRO A 1 90 ? -18.949 -0.241 12.260 1.00 97.88 90 PRO A N 1
ATOM 692 C CA . PRO A 1 90 ? -18.489 0.416 13.482 1.00 97.88 90 PRO A CA 1
ATOM 693 C C . PRO A 1 90 ? -18.314 -0.548 14.670 1.00 97.88 90 PRO A C 1
ATOM 695 O O . PRO A 1 90 ? -17.836 -0.128 15.722 1.00 97.88 90 PRO A O 1
ATOM 698 N N . SER A 1 91 ? -18.705 -1.822 14.546 1.00 98.06 91 SER A N 1
ATOM 699 C CA . SER A 1 91 ? -18.489 -2.836 15.585 1.00 98.06 91 SER A CA 1
ATOM 700 C C . SER A 1 91 ? -17.040 -3.344 15.646 1.00 98.06 91 SER A C 1
ATOM 702 O O . SER A 1 91 ? -16.629 -3.942 16.648 1.00 98.06 91 SER A O 1
ATOM 704 N N . LEU A 1 92 ? -16.244 -3.082 14.602 1.00 98.56 92 LEU A N 1
ATOM 705 C CA . LEU A 1 92 ? -14.826 -3.424 14.558 1.00 98.56 92 LEU A CA 1
ATOM 706 C C . LEU A 1 92 ? -14.041 -2.674 15.643 1.00 98.56 92 LEU A C 1
ATOM 708 O O . LEU A 1 92 ? -14.326 -1.531 15.989 1.00 98.56 92 LEU A O 1
ATOM 712 N N . LYS A 1 93 ? -12.992 -3.317 16.172 1.00 98.12 93 LYS A N 1
ATOM 713 C CA . LYS A 1 93 ? -12.133 -2.706 17.204 1.00 98.12 93 LYS A CA 1
ATOM 714 C C . LYS A 1 93 ? -11.317 -1.519 16.705 1.00 98.12 93 LYS A C 1
ATOM 716 O O . LYS A 1 93 ? -10.928 -0.689 17.516 1.00 98.12 93 LYS A O 1
ATOM 721 N N . PHE A 1 94 ? -11.033 -1.479 15.410 1.00 98.69 94 PHE A N 1
ATOM 722 C CA . PHE A 1 94 ? -10.238 -0.444 14.766 1.00 98.69 94 PHE A CA 1
ATOM 723 C C . PHE A 1 94 ? -11.136 0.378 13.844 1.00 98.69 94 PHE A C 1
ATOM 725 O O . PHE A 1 94 ? -11.857 -0.191 13.023 1.00 98.69 94 PHE A O 1
ATOM 732 N N . ASP A 1 95 ? -11.073 1.704 13.962 1.00 98.56 95 ASP A N 1
ATOM 733 C CA . ASP A 1 95 ? -11.819 2.620 13.096 1.00 98.56 95 ASP A CA 1
ATOM 734 C C . ASP A 1 95 ? -11.107 2.788 11.741 1.00 98.56 95 ASP A C 1
ATOM 736 O O . ASP A 1 95 ? -10.190 3.595 11.568 1.00 98.56 95 ASP A O 1
ATOM 740 N N . PHE A 1 96 ? -11.548 2.010 10.748 1.00 98.44 96 PHE A N 1
ATOM 741 C CA . PHE A 1 96 ? -11.008 2.050 9.385 1.00 98.44 96 PHE A CA 1
ATOM 742 C C . PHE A 1 96 ? -11.376 3.322 8.601 1.00 98.44 96 PHE A C 1
ATOM 744 O O . PHE A 1 96 ? -10.827 3.528 7.516 1.00 98.44 96 PHE A O 1
ATOM 751 N N . SER A 1 97 ? -12.260 4.184 9.120 1.00 98.06 97 SER A N 1
ATOM 752 C CA . SER A 1 97 ? -12.568 5.480 8.498 1.00 98.06 97 SER A CA 1
ATOM 753 C C . SER A 1 97 ? -11.537 6.561 8.845 1.00 98.06 97 SER A C 1
ATOM 755 O O . SER A 1 97 ? -11.315 7.477 8.058 1.00 98.06 97 SER A O 1
ATOM 757 N N . GLU A 1 98 ? -10.827 6.403 9.967 1.00 98.25 98 GLU A N 1
ATOM 758 C CA . GLU A 1 98 ? -9.913 7.402 10.533 1.00 98.25 98 GLU A CA 1
ATOM 759 C C . GLU A 1 98 ? -8.545 6.790 10.899 1.00 98.25 98 GLU A C 1
ATOM 761 O O . GLU A 1 98 ? -7.981 7.021 11.969 1.00 98.25 98 GLU A O 1
ATOM 766 N N . ILE A 1 99 ? -7.967 6.020 9.971 1.00 98.44 99 ILE A N 1
ATOM 767 C CA . ILE A 1 99 ? -6.760 5.190 10.174 1.00 98.44 99 ILE A CA 1
ATOM 768 C C . ILE A 1 99 ? -5.607 5.946 10.868 1.00 98.44 99 ILE A C 1
ATOM 770 O O . ILE A 1 99 ? -4.996 5.444 11.810 1.00 98.44 99 ILE A O 1
ATOM 774 N N . ARG A 1 100 ? -5.299 7.176 10.429 1.00 98.69 100 ARG A N 1
ATOM 775 C CA . ARG A 1 100 ? -4.195 7.972 11.006 1.00 98.69 100 ARG A CA 1
ATOM 776 C C . ARG A 1 100 ? -4.481 8.425 12.440 1.00 98.69 100 ARG A C 1
ATOM 778 O O . ARG A 1 100 ? -3.554 8.508 13.243 1.00 98.69 100 ARG A O 1
ATOM 785 N N . ARG A 1 101 ? -5.744 8.714 12.765 1.00 98.69 101 ARG A N 1
ATOM 786 C CA . ARG A 1 101 ? -6.169 9.076 14.123 1.00 98.69 101 ARG A CA 1
ATOM 787 C C . ARG A 1 101 ? -6.076 7.867 15.050 1.00 98.69 101 ARG A C 1
ATOM 789 O O . ARG A 1 101 ? -5.583 8.010 16.164 1.00 98.69 101 ARG A O 1
ATOM 796 N N . GLU A 1 102 ? -6.453 6.682 14.578 1.00 98.69 102 GLU A N 1
ATOM 797 C CA . GLU A 1 102 ? -6.296 5.444 15.349 1.00 98.69 102 GLU A CA 1
ATOM 798 C C . GLU A 1 102 ? -4.822 5.118 15.622 1.00 98.69 102 GLU A C 1
ATOM 800 O O . GLU A 1 102 ? -4.473 4.733 16.739 1.00 98.69 102 GLU A O 1
ATOM 805 N N . PHE A 1 103 ? -3.920 5.360 14.662 1.00 98.75 103 PHE A N 1
ATOM 806 C CA . PHE A 1 103 ? -2.477 5.256 14.915 1.00 98.75 103 PHE A CA 1
ATOM 807 C C . PHE A 1 103 ? -2.008 6.230 16.001 1.00 98.75 103 PHE A C 1
ATOM 809 O O . PHE A 1 103 ? -1.255 5.832 16.889 1.00 98.75 103 PHE A O 1
ATOM 816 N N . ALA A 1 104 ? -2.475 7.483 15.974 1.00 98.75 104 ALA A N 1
ATOM 817 C CA . ALA A 1 104 ? -2.146 8.465 17.007 1.00 98.75 104 ALA A CA 1
ATOM 818 C C . ALA A 1 104 ? -2.653 8.029 18.391 1.00 98.75 104 ALA A C 1
ATOM 820 O O . ALA A 1 104 ? -1.909 8.098 19.367 1.00 98.75 104 ALA A O 1
ATOM 821 N N . LYS A 1 105 ? -3.878 7.500 18.463 1.00 98.75 105 LYS A N 1
ATOM 822 C CA . LYS A 1 105 ? -4.467 6.935 19.683 1.00 98.75 105 LYS A CA 1
ATOM 823 C C . LYS A 1 105 ? -3.654 5.751 20.222 1.00 98.75 105 LYS A C 1
ATOM 825 O O . LYS A 1 105 ? -3.407 5.659 21.424 1.00 98.75 105 LYS A O 1
ATOM 830 N N . GLY A 1 106 ? -3.184 4.870 19.338 1.00 98.62 106 GLY A N 1
ATOM 831 C CA . GLY A 1 106 ? -2.264 3.787 19.690 1.00 98.62 106 GLY A CA 1
ATOM 832 C C . GLY A 1 106 ? -0.919 4.298 20.216 1.00 98.62 106 GLY A C 1
ATOM 833 O O . GLY A 1 106 ? -0.421 3.792 21.220 1.00 98.62 106 GLY A O 1
ATOM 834 N N . ALA A 1 107 ? -0.361 5.345 19.600 1.00 98.62 107 ALA A N 1
ATOM 835 C CA . ALA A 1 107 ? 0.916 5.936 20.005 1.00 98.62 107 ALA A CA 1
ATOM 836 C C . ALA A 1 107 ? 0.887 6.508 21.434 1.00 98.62 107 ALA A C 1
ATOM 838 O O . ALA A 1 107 ? 1.877 6.400 22.158 1.00 98.62 107 ALA A O 1
ATOM 839 N N . ILE A 1 108 ? -0.255 7.053 21.863 1.00 98.56 108 ILE A N 1
ATOM 840 C CA . ILE A 1 108 ? -0.473 7.542 23.235 1.00 98.56 108 ILE A CA 1
ATOM 841 C C . ILE A 1 108 ? -1.049 6.477 24.181 1.00 98.56 108 ILE A C 1
ATOM 843 O O . ILE A 1 108 ? -1.397 6.789 25.315 1.00 98.56 108 ILE A O 1
ATOM 847 N N . ARG A 1 109 ? -1.090 5.205 23.751 1.00 98.38 109 ARG A N 1
ATOM 848 C CA . ARG A 1 109 ? -1.551 4.043 24.537 1.00 98.38 109 ARG A CA 1
ATOM 849 C C . ARG A 1 109 ? -3.019 4.114 24.975 1.00 98.38 109 ARG A C 1
ATOM 851 O O . ARG A 1 109 ? -3.393 3.519 25.979 1.00 98.38 109 ARG A O 1
ATOM 858 N N . GLU A 1 110 ? -3.856 4.799 24.203 1.00 98.62 110 GLU A N 1
ATOM 859 C CA . GLU A 1 110 ? -5.298 4.926 24.460 1.00 98.62 110 GLU A CA 1
ATOM 860 C C . GLU A 1 110 ? -6.149 3.969 23.608 1.00 98.62 110 GLU A C 1
ATOM 862 O O . GLU A 1 110 ? -7.372 3.905 23.749 1.00 98.62 110 GLU A O 1
ATOM 867 N N . PHE A 1 111 ? -5.529 3.214 22.698 1.00 98.56 111 PHE A N 1
ATOM 868 C CA . PHE A 1 111 ? -6.212 2.168 21.940 1.00 98.56 111 PHE A CA 1
ATOM 869 C C . PHE A 1 111 ? -6.359 0.899 22.793 1.00 98.56 111 PHE A C 1
ATOM 871 O O . PHE A 1 111 ? -5.377 0.406 23.342 1.00 98.56 111 PHE A O 1
ATOM 878 N N . MET A 1 112 ? -7.573 0.349 22.873 1.00 98.00 112 MET A N 1
ATOM 879 C CA . MET A 1 112 ? -7.862 -0.885 23.612 1.00 98.00 112 MET A CA 1
ATOM 880 C C . MET A 1 112 ? -8.031 -2.063 22.637 1.00 98.00 112 MET A C 1
ATOM 882 O O . MET A 1 112 ? -9.092 -2.172 22.010 1.00 98.00 112 MET A O 1
ATOM 886 N N . PRO A 1 113 ? -7.028 -2.951 22.487 1.00 98.06 113 PRO A N 1
ATOM 887 C CA . PRO A 1 113 ? -7.131 -4.096 21.591 1.00 98.06 113 PRO A CA 1
ATOM 888 C C . PRO A 1 113 ? -8.085 -5.170 22.136 1.00 98.06 113 PRO A C 1
ATOM 890 O O . PRO A 1 113 ? -8.399 -5.227 23.324 1.00 98.06 113 PRO A O 1
ATOM 893 N N . ALA A 1 114 ? -8.547 -6.050 21.248 1.00 97.81 114 ALA A N 1
ATOM 894 C CA . ALA A 1 114 ? -9.139 -7.325 21.647 1.00 97.81 114 ALA A CA 1
ATOM 895 C C . ALA A 1 114 ? -8.050 -8.397 21.829 1.00 97.81 114 ALA A C 1
ATOM 897 O O . ALA A 1 114 ? -6.945 -8.251 21.314 1.00 97.81 114 ALA A O 1
ATOM 898 N N . GLY A 1 115 ? -8.391 -9.506 22.494 1.00 97.56 115 GLY A N 1
ATOM 899 C CA . GLY A 1 115 ? -7.527 -10.692 22.576 1.00 97.56 115 GLY A CA 1
ATOM 900 C C . GLY A 1 115 ? -6.532 -10.710 23.740 1.00 97.56 115 GLY A C 1
ATOM 901 O O . GLY A 1 115 ? -5.696 -11.613 23.799 1.00 97.56 115 GLY A O 1
ATOM 902 N N . GLU A 1 116 ? -6.627 -9.762 24.676 1.00 98.00 116 GLU A N 1
ATOM 903 C CA . GLU A 1 116 ? -5.898 -9.839 25.946 1.00 98.00 116 GLU A CA 1
ATOM 904 C C . GLU A 1 116 ? -6.275 -11.108 26.727 1.00 98.00 116 GLU A C 1
ATOM 906 O O . GLU A 1 116 ? -7.398 -11.607 26.643 1.00 98.00 116 GLU A O 1
ATOM 911 N N . ARG A 1 117 ? -5.320 -11.637 27.496 1.00 98.12 117 ARG A N 1
ATOM 912 C CA . ARG A 1 117 ? -5.440 -12.918 28.225 1.00 98.12 117 ARG A CA 1
ATOM 913 C C . ARG A 1 117 ? -5.304 -12.736 29.741 1.00 98.12 117 ARG A C 1
ATOM 915 O O . ARG A 1 117 ? -4.749 -13.595 30.413 1.00 98.12 117 ARG A O 1
ATOM 922 N N . SER A 1 118 ? -5.709 -11.575 30.256 1.00 96.88 118 SER A N 1
ATOM 923 C CA . SER A 1 118 ? -5.546 -11.203 31.670 1.00 96.88 118 SER A CA 1
ATOM 924 C C . SER A 1 118 ? -6.701 -11.635 32.584 1.00 96.88 118 SER A C 1
ATOM 926 O O . SER A 1 118 ? -6.608 -11.415 33.788 1.00 96.88 118 SER A O 1
ATOM 928 N N . LEU A 1 119 ? -7.789 -12.168 32.014 1.00 84.62 119 LEU A N 1
ATOM 929 C CA . LEU A 1 119 ? -8.869 -12.867 32.730 1.00 84.62 119 LEU A CA 1
ATOM 930 C C . LEU A 1 119 ? -8.403 -14.267 33.140 1.00 84.62 119 LEU A C 1
ATOM 932 O O . LEU A 1 119 ? -8.766 -14.681 34.261 1.00 84.62 119 LEU A O 1
#

pLDDT: mean 98.2, std 1.35, range [84.62, 98.81]

Radius of gyration: 18.4 Å; chains: 1; bounding box: 42×29×54 Å

Sequence (119 aa):
WYMSMLLHKEGWSRLGFFGYDLQDQCGSANSMSIRPDEGLLGELRGPNYPNYAMNVGHQGEYAAIGGAAHIARGDAWTLSPLMKITFADPSLKFDFSEIRREFAKGAIREFMPAGERSL

Secondary structure (DSSP, 8-state):
-HHHHHHHHHHHT--SSTTTTHHHHHHHHHTS--STTT---TTT--TTSGGGSS-SSSHHHHHHHHHHHHHHHT-S-SS-HHHHHHT--TTSSS-TTSHHHHHHHHHTT----S-----

Foldseek 3Di:
DLVVQVCVCVVPVDHDPDCQCQCSVVVVVLVCDPDPLRDDDLLPDACVNPSNVDHPPPRVVSVVVQVVVCVVVVHQDRRDPVVSVVLPDPVDLANPVCNVVSVVCVVVVNRDDPDDDPD